Protein AF-A0A4Q8QS72-F1 (afdb_monomer)

Solvent-accessible surface area (backbone atoms only — not comparable to full-atom values): 4920 Å² total; per-residue (Å²): 142,76,86,80,66,87,57,66,40,36,26,41,40,96,92,42,48,28,30,19,80,42,82,30,35,43,40,26,30,60,33,54,91,76,73,40,74,41,81,33,96,62,43,84,48,80,45,58,85,80,64,42,45,79,44,54,69,69,57,47,49,50,50,53,54,48,48,44,64,70,46,72,71,69,73,72,93,76,81,90,131

Mean predicted aligned error: 8.55 Å

Secondary structure (DSSP, 8-state):
--------EEEEETTEEEEESBTTB--EEEETTTTEEEE-TTTTPPPPTTS-EEE-HHHHHHHHHHHHHHS----------

Radius of gyration: 15.89 Å; Cα contacts (8 Å, |Δi|>4): 118; chains: 1; bounding box: 43×28×45 Å

Sequence (81 aa):
MSNTENAMIFIENEGALFRGPARGVPQEVWSAREGRFVPYGQAGQIKPVDWGHTLSEDEAQAMMDAARAEMPSRPSSSEQI

Structure (mmCIF, N/CA/C/O backbone):
data_AF-A0A4Q8QS72-F1
#
_entry.id   AF-A0A4Q8QS72-F1
#
loop_
_atom_site.group_PDB
_atom_site.id
_atom_site.type_symbol
_atom_site.label_atom_id
_atom_site.label_alt_id
_atom_site.label_comp_id
_atom_site.label_asym_id
_atom_site.label_entity_id
_atom_site.label_seq_id
_atom_site.pdbx_PDB_ins_code
_atom_site.Cartn_x
_atom_site.Cartn_y
_atom_site.Cartn_z
_atom_site.occupancy
_atom_site.B_iso_or_equiv
_atom_site.auth_se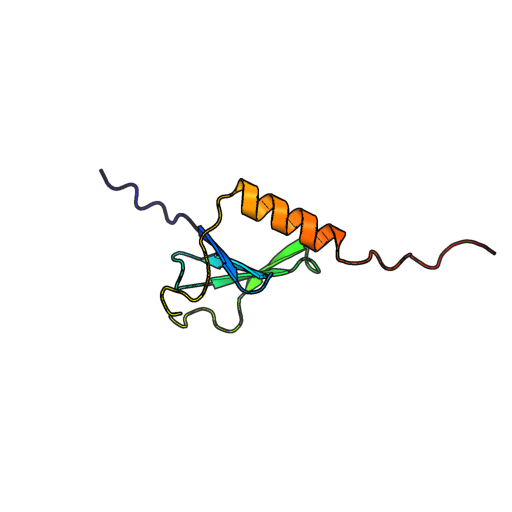q_id
_atom_site.auth_comp_id
_atom_site.auth_asym_id
_atom_site.auth_atom_id
_atom_site.pdbx_PDB_model_num
ATOM 1 N N . MET A 1 1 ? 14.716 18.249 -14.957 1.00 45.31 1 MET A N 1
ATOM 2 C CA . MET A 1 1 ? 13.364 17.900 -14.479 1.00 45.31 1 MET A CA 1
ATOM 3 C C . MET A 1 1 ? 13.373 16.438 -14.068 1.00 45.31 1 MET A C 1
ATOM 5 O O . MET A 1 1 ? 13.215 15.596 -14.935 1.00 45.31 1 MET A O 1
ATOM 9 N N . SER A 1 2 ? 13.604 16.144 -12.789 1.00 39.75 2 SER A N 1
ATOM 10 C CA . SER A 1 2 ? 13.334 14.826 -12.199 1.00 39.75 2 SER A CA 1
ATOM 11 C C . SER A 1 2 ? 13.141 15.039 -10.701 1.00 39.75 2 SER A C 1
ATOM 13 O O . SER A 1 2 ? 14.087 14.917 -9.929 1.00 39.75 2 SER A O 1
ATOM 15 N N . ASN A 1 3 ? 11.930 15.424 -10.296 1.00 42.03 3 ASN A N 1
ATOM 16 C CA . ASN A 1 3 ? 11.493 15.157 -8.932 1.00 42.03 3 ASN A CA 1
ATOM 17 C C . ASN A 1 3 ? 11.363 13.634 -8.840 1.00 42.03 3 ASN A C 1
ATOM 19 O O . ASN A 1 3 ? 10.303 13.073 -9.097 1.00 42.03 3 ASN A O 1
ATOM 23 N N . THR A 1 4 ? 12.468 12.949 -8.547 1.00 48.88 4 THR A N 1
ATOM 24 C CA . THR A 1 4 ? 12.433 11.582 -8.023 1.00 48.88 4 THR A CA 1
ATOM 25 C C . THR A 1 4 ? 11.970 11.694 -6.578 1.00 48.88 4 THR A C 1
ATOM 27 O O . THR A 1 4 ? 12.728 11.481 -5.636 1.00 48.88 4 THR A O 1
ATOM 30 N N . GLU A 1 5 ? 10.738 12.157 -6.391 1.00 52.59 5 GLU A N 1
ATOM 31 C CA . GLU A 1 5 ? 10.075 12.006 -5.114 1.00 52.59 5 GLU A CA 1
ATOM 32 C C . GLU A 1 5 ? 9.927 10.503 -4.923 1.00 52.59 5 GLU A C 1
ATOM 34 O O . GLU A 1 5 ? 9.452 9.794 -5.812 1.00 52.59 5 GLU A O 1
ATOM 39 N N . ASN A 1 6 ? 10.420 10.017 -3.787 1.00 57.34 6 ASN A N 1
ATOM 40 C CA . ASN A 1 6 ? 10.127 8.705 -3.225 1.00 57.34 6 ASN A CA 1
ATOM 41 C C . ASN A 1 6 ? 8.608 8.587 -2.997 1.00 57.34 6 ASN A C 1
ATOM 43 O O . ASN A 1 6 ? 8.151 8.520 -1.858 1.00 57.34 6 ASN A O 1
ATOM 47 N N . ALA A 1 7 ? 7.811 8.654 -4.061 1.00 66.31 7 ALA A N 1
ATOM 48 C CA . ALA A 1 7 ? 6.370 8.596 -4.004 1.00 66.31 7 ALA A CA 1
ATOM 49 C C . ALA A 1 7 ? 6.020 7.148 -3.691 1.00 66.31 7 ALA A C 1
ATOM 51 O O . ALA A 1 7 ? 6.009 6.279 -4.560 1.00 66.31 7 ALA A O 1
ATOM 52 N N . MET A 1 8 ? 5.839 6.889 -2.401 1.00 85.06 8 MET A N 1
ATOM 53 C CA . MET A 1 8 ? 5.267 5.657 -1.898 1.00 85.06 8 MET A CA 1
ATOM 54 C C . MET A 1 8 ? 3.920 5.478 -2.603 1.00 85.06 8 MET A C 1
ATOM 56 O O . MET A 1 8 ? 3.008 6.272 -2.395 1.00 85.06 8 MET A O 1
ATOM 60 N N . ILE A 1 9 ? 3.811 4.487 -3.480 1.00 92.00 9 ILE A N 1
ATOM 61 C CA . ILE A 1 9 ? 2.558 4.205 -4.173 1.00 92.00 9 ILE A CA 1
ATOM 62 C C . ILE A 1 9 ? 1.703 3.268 -3.330 1.00 92.00 9 ILE A C 1
ATOM 64 O O . ILE A 1 9 ? 2.236 2.436 -2.589 1.00 92.00 9 ILE A O 1
ATOM 68 N N . PHE A 1 10 ? 0.388 3.367 -3.490 1.00 94.69 10 PHE A N 1
ATOM 69 C CA . PHE A 1 10 ? -0.563 2.402 -2.957 1.00 94.69 10 PHE A CA 1
ATOM 70 C C . PHE A 1 10 ? -0.819 1.305 -3.985 1.00 94.69 10 PHE A C 1
ATOM 72 O O . PHE A 1 10 ? -0.887 1.566 -5.186 1.00 94.69 10 PHE A O 1
ATOM 79 N N . ILE A 1 11 ? -0.907 0.068 -3.516 1.00 94.69 11 ILE A N 1
ATOM 80 C CA . ILE A 1 11 ? -1.030 -1.124 -4.349 1.00 94.69 11 ILE A CA 1
ATOM 81 C C . ILE A 1 11 ? -2.131 -1.982 -3.745 1.00 94.69 11 ILE A C 1
ATOM 83 O O . ILE A 1 11 ? -2.017 -2.388 -2.595 1.00 94.69 11 ILE A O 1
ATOM 87 N N . GLU A 1 12 ? -3.170 -2.289 -4.500 1.00 94.88 12 GLU A N 1
ATOM 88 C CA . GLU A 1 12 ? -4.140 -3.304 -4.107 1.00 94.88 12 GLU A CA 1
ATOM 89 C C . GLU A 1 12 ? -3.721 -4.659 -4.675 1.00 94.88 12 GLU A C 1
ATOM 91 O O . GLU A 1 12 ? -3.281 -4.760 -5.827 1.00 94.88 12 GLU A O 1
ATOM 96 N N . ASN A 1 13 ? -3.825 -5.687 -3.836 1.00 93.94 13 ASN A N 1
ATOM 97 C CA . ASN A 1 13 ? -3.794 -7.074 -4.269 1.00 93.94 13 ASN A CA 1
ATOM 98 C C . ASN A 1 13 ? -4.715 -7.921 -3.381 1.00 93.94 13 ASN A C 1
ATOM 100 O O . ASN A 1 13 ? -4.533 -7.952 -2.163 1.00 93.94 13 ASN A O 1
ATOM 104 N N . GLU A 1 14 ? -5.638 -8.659 -3.999 1.00 91.50 14 GLU A N 1
ATOM 105 C CA . GLU A 1 14 ? -6.515 -9.644 -3.342 1.00 91.50 14 GLU A CA 1
ATOM 106 C C . GLU A 1 14 ? -7.283 -9.082 -2.127 1.00 91.50 14 GLU A C 1
ATOM 108 O O . GLU A 1 14 ? -7.438 -9.747 -1.102 1.00 91.50 14 GLU A O 1
ATOM 113 N N . GLY A 1 15 ? -7.752 -7.835 -2.217 1.00 90.00 15 GLY A N 1
ATOM 114 C CA . GLY A 1 15 ? -8.464 -7.132 -1.148 1.00 90.00 15 GLY A CA 1
ATOM 115 C C . GLY A 1 15 ? -7.560 -6.551 -0.057 1.00 90.00 15 GLY A C 1
ATOM 116 O O . GLY A 1 15 ? -8.057 -5.936 0.886 1.00 90.00 15 GLY A O 1
ATOM 117 N N . ALA A 1 16 ? -6.240 -6.714 -0.163 1.00 92.88 16 ALA A N 1
ATOM 118 C CA . ALA A 1 16 ? -5.273 -6.124 0.751 1.00 92.88 16 ALA A CA 1
ATOM 119 C C . ALA A 1 16 ? -4.615 -4.882 0.140 1.00 92.88 16 ALA A C 1
ATOM 121 O O . ALA A 1 16 ? -4.211 -4.862 -1.024 1.00 92.88 16 ALA A O 1
ATOM 122 N N . LEU A 1 17 ? -4.474 -3.847 0.966 1.00 95.38 17 LEU A N 1
ATOM 123 C CA . LEU A 1 17 ?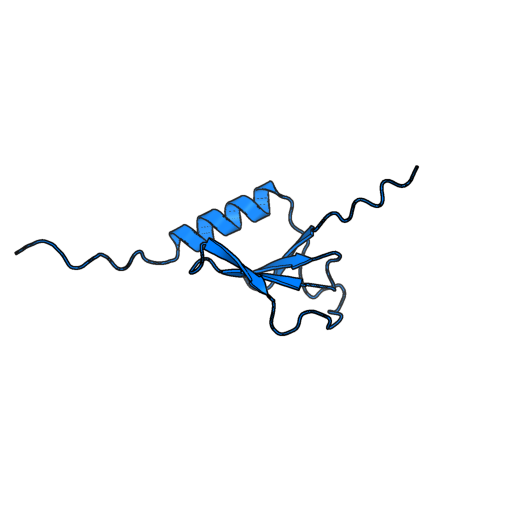 -3.825 -2.598 0.594 1.00 95.38 17 LEU A CA 1
ATOM 124 C C . LEU A 1 17 ? -2.355 -2.626 1.018 1.00 95.38 17 LEU A C 1
ATOM 126 O O . LEU A 1 17 ? -2.039 -2.689 2.203 1.00 95.38 17 LEU A O 1
ATOM 130 N N . PHE A 1 18 ? -1.453 -2.534 0.057 1.00 95.25 18 PHE A N 1
ATOM 131 C CA . PHE A 1 18 ? -0.010 -2.455 0.236 1.00 95.25 18 PHE A CA 1
ATOM 132 C C . PHE A 1 18 ? 0.507 -1.068 -0.140 1.00 95.25 18 PHE A C 1
ATOM 134 O O . PHE A 1 18 ? -0.156 -0.301 -0.837 1.00 95.25 18 PHE A O 1
ATOM 141 N N . ARG A 1 19 ? 1.727 -0.749 0.293 1.00 94.31 19 ARG A N 1
ATOM 142 C CA . ARG A 1 19 ? 2.461 0.424 -0.190 1.00 94.31 19 ARG A CA 1
ATOM 143 C C . ARG A 1 19 ? 3.949 0.149 -0.364 1.00 94.31 19 ARG A C 1
ATOM 145 O O . ARG A 1 19 ? 4.520 -0.703 0.323 1.00 94.31 19 ARG A O 1
ATOM 152 N N . GLY A 1 20 ? 4.585 0.866 -1.284 1.00 91.88 20 GLY A N 1
ATOM 153 C CA . GLY A 1 20 ? 6.013 0.711 -1.562 1.00 91.88 20 GLY A CA 1
ATOM 154 C C . GLY A 1 20 ? 6.536 1.660 -2.642 1.00 91.88 20 GLY A C 1
ATOM 155 O O . GLY A 1 20 ? 5.768 2.442 -3.194 1.00 91.88 20 GLY A O 1
ATOM 156 N N . PRO A 1 21 ? 7.841 1.604 -2.965 1.00 90.44 21 PRO A N 1
ATOM 157 C CA . PRO A 1 21 ? 8.452 2.457 -3.989 1.00 90.44 21 PRO A CA 1
ATOM 158 C C . PRO A 1 21 ? 8.011 2.113 -5.420 1.00 90.44 21 PRO A C 1
ATOM 160 O O . PRO A 1 21 ? 8.193 2.914 -6.331 1.00 90.44 21 PRO A O 1
ATOM 163 N N . ALA A 1 22 ? 7.483 0.908 -5.644 1.00 88.12 22 ALA A N 1
ATOM 164 C CA . ALA A 1 22 ? 7.015 0.452 -6.945 1.00 88.12 22 ALA A CA 1
ATOM 165 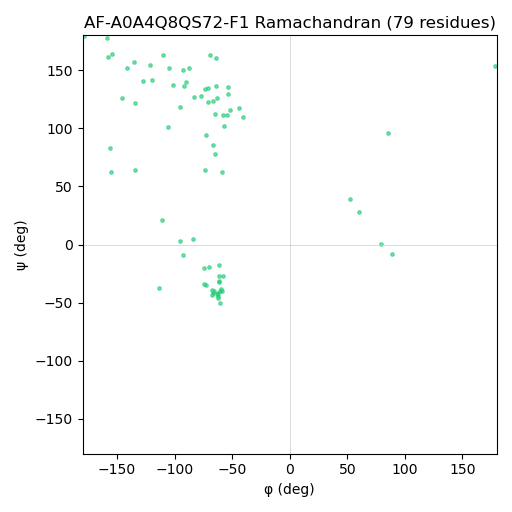C C . ALA A 1 22 ? 6.011 -0.693 -6.788 1.00 88.12 22 ALA A C 1
ATOM 167 O O . ALA A 1 22 ? 6.000 -1.387 -5.773 1.00 88.12 22 ALA A O 1
ATOM 168 N N . ARG A 1 23 ? 5.220 -0.946 -7.837 1.00 87.38 23 ARG A N 1
ATOM 169 C CA . ARG A 1 23 ? 4.135 -1.945 -7.830 1.00 87.38 23 ARG A CA 1
ATOM 170 C C . ARG A 1 23 ? 4.628 -3.360 -7.543 1.00 87.38 23 ARG A C 1
ATOM 172 O O . ARG A 1 23 ? 3.992 -4.110 -6.819 1.00 87.38 23 ARG A O 1
ATOM 179 N N . GLY A 1 24 ? 5.798 -3.692 -8.085 1.00 88.19 24 GLY A N 1
ATOM 180 C CA . GLY A 1 24 ? 6.463 -4.972 -7.856 1.00 88.19 24 GLY A CA 1
ATOM 181 C C . GLY A 1 24 ? 7.291 -5.024 -6.570 1.00 88.19 24 GLY A C 1
ATOM 182 O O . GLY A 1 24 ? 8.013 -5.990 -6.367 1.00 88.19 24 GLY A O 1
ATOM 183 N N . VAL A 1 25 ? 7.275 -3.987 -5.729 1.00 90.31 25 VAL A N 1
ATOM 1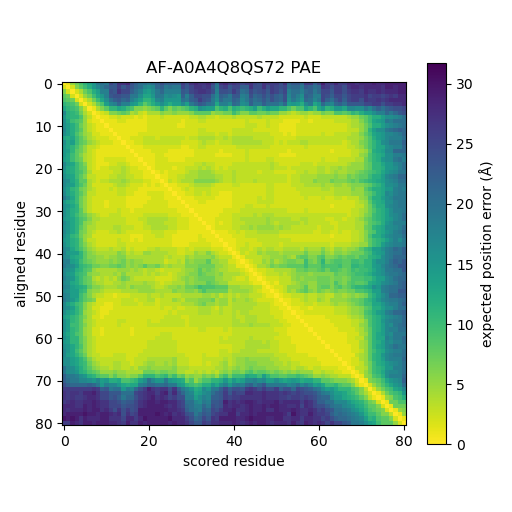84 C CA . VAL A 1 25 ? 8.135 -3.901 -4.540 1.00 90.31 25 VAL A CA 1
ATOM 185 C C . VAL A 1 25 ? 7.314 -3.429 -3.331 1.00 90.31 25 VAL A C 1
ATOM 187 O O . VAL A 1 25 ? 7.566 -2.344 -2.803 1.00 90.31 25 VAL A O 1
ATOM 190 N N . PRO A 1 26 ? 6.312 -4.207 -2.877 1.00 92.50 26 PRO A N 1
ATOM 191 C CA . PRO A 1 26 ? 5.567 -3.879 -1.664 1.00 92.50 26 PRO A CA 1
ATOM 192 C C . PRO A 1 26 ? 6.492 -3.932 -0.439 1.00 92.50 26 PRO A C 1
ATOM 194 O O . PRO A 1 26 ? 7.296 -4.855 -0.290 1.00 92.50 26 PRO A O 1
ATOM 197 N N . GLN A 1 27 ? 6.381 -2.939 0.441 1.00 93.62 27 GLN A N 1
ATOM 198 C CA . GLN A 1 27 ? 7.172 -2.836 1.677 1.00 93.62 27 GLN A CA 1
ATOM 199 C C . GLN A 1 27 ? 6.297 -2.989 2.919 1.00 93.62 27 GLN A C 1
ATOM 201 O O . GLN A 1 27 ? 6.697 -3.611 3.902 1.00 93.62 27 GLN A O 1
ATOM 206 N N . GLU A 1 28 ? 5.081 -2.452 2.869 1.00 95.25 28 GLU A N 1
ATOM 207 C CA . GLU A 1 28 ? 4.144 -2.462 3.987 1.00 95.25 28 GLU A CA 1
ATOM 208 C C . GLU A 1 28 ? 2.741 -2.837 3.514 1.00 95.25 28 GLU A C 1
ATOM 210 O O . GLU A 1 28 ? 2.399 -2.662 2.344 1.00 95.25 28 GLU A O 1
ATOM 215 N N . VAL A 1 29 ? 1.929 -3.338 4.441 1.00 95.06 29 VAL A N 1
ATOM 216 C CA . VAL A 1 29 ? 0.529 -3.719 4.237 1.00 95.06 29 VAL A CA 1
ATOM 217 C C . VAL A 1 29 ? -0.347 -3.036 5.283 1.00 95.06 29 VAL A C 1
ATOM 219 O O . VAL A 1 29 ? 0.051 -2.899 6.440 1.00 95.06 29 VAL A O 1
ATOM 222 N N . TRP A 1 30 ? -1.527 -2.569 4.891 1.00 94.62 30 TRP A N 1
ATOM 223 C CA . TRP A 1 30 ? -2.506 -1.982 5.791 1.00 94.62 30 TRP A CA 1
ATOM 224 C C . TRP A 1 30 ? -3.049 -3.048 6.739 1.00 94.62 30 TRP A C 1
ATOM 226 O O . TRP A 1 30 ? -3.602 -4.062 6.316 1.00 94.62 30 TRP A O 1
ATOM 236 N N . SER A 1 31 ? -2.920 -2.800 8.038 1.00 93.50 31 SER A N 1
ATOM 237 C CA . SER A 1 31 ? -3.565 -3.592 9.074 1.00 93.50 31 SER A CA 1
ATOM 238 C C . 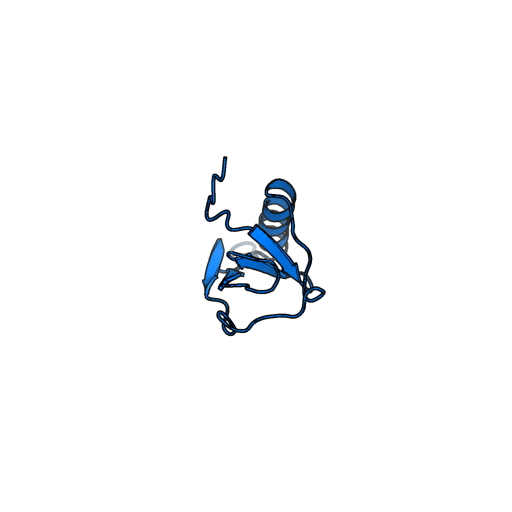SER A 1 31 ? -4.725 -2.786 9.633 1.00 93.50 31 SER A C 1
ATOM 240 O O . SER A 1 31 ? -4.530 -1.913 10.478 1.00 93.50 31 SER A O 1
ATOM 242 N N . ALA A 1 32 ? -5.949 -3.106 9.210 1.00 90.00 32 ALA A N 1
ATOM 243 C CA . ALA A 1 32 ? -7.148 -2.490 9.779 1.00 90.00 32 ALA A CA 1
ATOM 244 C C . ALA A 1 32 ? -7.246 -2.712 11.303 1.00 90.00 32 ALA A C 1
ATOM 246 O O . ALA A 1 32 ? -7.765 -1.860 12.019 1.00 90.00 32 ALA A O 1
ATOM 247 N N . ARG A 1 33 ? -6.650 -3.801 11.816 1.00 88.44 33 ARG A N 1
ATOM 248 C CA . ARG A 1 33 ? -6.597 -4.117 13.251 1.00 88.44 33 ARG A CA 1
ATOM 249 C C . ARG A 1 33 ? -5.728 -3.131 14.020 1.00 88.44 33 ARG A C 1
ATOM 251 O O . ARG A 1 33 ? -6.049 -2.793 15.154 1.00 88.44 33 ARG A O 1
ATOM 258 N N . GLU A 1 34 ? -4.607 -2.727 13.433 1.00 89.31 34 GLU A N 1
ATOM 259 C CA . GLU A 1 34 ? -3.698 -1.753 14.041 1.00 89.31 34 GLU A CA 1
ATOM 260 C C . GLU A 1 34 ? -4.002 -0.313 13.609 1.00 89.31 34 GLU A C 1
ATOM 262 O O . GLU A 1 34 ? -3.418 0.619 14.156 1.00 89.31 34 GLU A O 1
ATOM 267 N N . GLY A 1 35 ? -4.894 -0.122 12.630 1.00 90.88 35 GLY A N 1
ATOM 268 C CA . GLY A 1 35 ? -5.207 1.181 12.044 1.00 90.88 35 GLY A CA 1
ATOM 269 C C . GLY A 1 35 ? -3.995 1.851 11.395 1.00 90.88 35 GLY A C 1
ATOM 270 O O . GLY A 1 35 ? -3.904 3.077 11.389 1.00 90.88 35 GLY A O 1
ATOM 271 N N . ARG A 1 36 ? -3.027 1.059 10.920 1.00 94.12 36 ARG A N 1
ATOM 272 C CA . ARG A 1 36 ? -1.778 1.544 10.323 1.00 94.12 36 ARG A CA 1
ATOM 273 C C . ARG A 1 36 ? -1.190 0.534 9.347 1.00 94.12 36 ARG A C 1
ATOM 275 O O . ARG A 1 36 ? -1.509 -0.654 9.384 1.00 94.12 36 ARG A O 1
ATOM 282 N N . PHE A 1 37 ? -0.266 1.008 8.522 1.00 93.69 37 PHE A N 1
ATOM 283 C CA . PHE A 1 37 ? 0.604 0.148 7.731 1.00 93.69 37 PHE A CA 1
ATOM 284 C C . PHE A 1 37 ? 1.627 -0.551 8.631 1.00 93.69 37 PHE A C 1
ATOM 286 O O . PHE A 1 37 ? 2.230 0.072 9.506 1.00 93.69 37 PHE A O 1
ATOM 293 N N . VAL A 1 38 ? 1.797 -1.851 8.416 1.00 95.25 38 VAL A N 1
ATOM 294 C CA . VAL A 1 38 ? 2.760 -2.703 9.115 1.00 95.25 38 VAL A CA 1
ATOM 295 C C . VAL A 1 38 ? 3.719 -3.336 8.105 1.00 95.25 38 VAL A C 1
ATOM 297 O O . VAL A 1 38 ? 3.346 -3.493 6.938 1.00 95.25 38 VAL A O 1
ATOM 300 N N . PRO A 1 39 ? 4.945 -3.716 8.512 1.00 94.56 39 PRO A N 1
ATOM 301 C CA . PRO A 1 39 ? 5.901 -4.353 7.614 1.00 94.56 39 PRO A CA 1
ATOM 302 C C . PRO A 1 39 ? 5.301 -5.576 6.919 1.00 94.56 39 PRO A C 1
ATOM 304 O O . PRO A 1 39 ? 4.740 -6.465 7.564 1.00 94.56 39 PRO A O 1
ATOM 307 N N . TYR A 1 40 ? 5.432 -5.633 5.597 1.00 92.12 40 TYR A N 1
ATOM 308 C CA . TYR A 1 40 ? 4.998 -6.791 4.833 1.00 92.12 40 TYR A CA 1
ATOM 309 C C . TYR A 1 40 ? 6.030 -7.913 4.982 1.00 92.12 40 TYR A C 1
ATOM 311 O O . TYR A 1 40 ? 7.216 -7.714 4.735 1.00 92.12 40 TYR A O 1
ATOM 319 N N . GLY A 1 41 ? 5.597 -9.118 5.358 1.00 89.25 41 GLY A N 1
ATOM 320 C CA . GLY A 1 41 ? 6.512 -10.235 5.634 1.00 89.25 41 GLY A CA 1
ATOM 321 C C . GLY A 1 41 ? 7.368 -10.684 4.441 1.00 89.25 41 GLY A C 1
ATOM 322 O O . GLY A 1 41 ? 8.377 -11.352 4.639 1.00 89.25 41 GLY A O 1
ATOM 323 N N . GLN A 1 42 ? 6.990 -10.314 3.212 1.00 87.06 42 GLN A N 1
ATOM 324 C CA . GLN A 1 42 ? 7.767 -10.581 1.994 1.00 87.06 42 GLN A CA 1
ATOM 325 C C . GLN A 1 42 ? 8.357 -9.294 1.389 1.00 87.06 42 GLN A C 1
ATOM 327 O O . GLN A 1 42 ? 8.685 -9.262 0.201 1.00 87.06 42 GLN A O 1
ATOM 332 N N . ALA A 1 43 ? 8.486 -8.230 2.190 1.00 84.50 43 ALA A N 1
ATOM 333 C CA . ALA A 1 43 ? 9.167 -7.006 1.788 1.00 84.50 43 ALA A CA 1
ATOM 334 C C . ALA A 1 43 ? 10.582 -7.318 1.272 1.00 84.50 43 ALA A C 1
ATOM 336 O O . ALA A 1 43 ? 11.313 -8.126 1.847 1.00 84.50 43 ALA A O 1
ATOM 337 N N . GLY A 1 44 ? 10.955 -6.698 0.151 1.00 78.81 44 GLY A N 1
ATOM 338 C CA . GLY A 1 44 ? 12.228 -6.950 -0.534 1.00 78.81 44 GLY A CA 1
ATOM 339 C C . GLY A 1 44 ? 12.198 -8.080 -1.569 1.00 78.81 44 GLY A C 1
ATOM 340 O O . GLY A 1 44 ? 13.150 -8.210 -2.336 1.00 78.81 44 GLY A O 1
ATOM 341 N N . GLN A 1 45 ? 11.112 -8.855 -1.665 1.00 86.88 45 GLN A N 1
ATOM 342 C CA . GLN A 1 45 ? 10.898 -9.740 -2.810 1.00 86.88 45 GLN A CA 1
ATOM 343 C C . GLN A 1 45 ? 10.278 -8.967 -3.972 1.00 86.88 45 GLN A C 1
ATOM 345 O O . GLN A 1 45 ? 9.229 -8.341 -3.823 1.00 86.88 45 GLN A O 1
ATOM 350 N N . ILE A 1 46 ? 10.908 -9.051 -5.145 1.00 87.56 46 ILE A N 1
ATOM 351 C CA . ILE A 1 46 ? 10.352 -8.483 -6.373 1.00 87.56 46 ILE A CA 1
ATOM 352 C C . ILE A 1 46 ? 9.156 -9.336 -6.803 1.00 87.56 46 ILE A C 1
ATOM 354 O O . ILE A 1 46 ? 9.274 -10.545 -7.007 1.00 87.56 46 ILE A O 1
ATOM 358 N N . LYS A 1 47 ? 8.002 -8.692 -6.931 1.00 89.38 47 LYS A N 1
ATOM 359 C CA . LYS A 1 47 ? 6.757 -9.262 -7.431 1.00 89.38 47 LYS A CA 1
ATOM 360 C C . LYS A 1 47 ? 6.626 -9.035 -8.936 1.00 89.38 47 LYS A C 1
ATOM 362 O O . LYS A 1 47 ? 7.165 -8.051 -9.456 1.00 89.38 47 LYS A O 1
ATOM 367 N N . PRO A 1 48 ? 5.935 -9.941 -9.647 1.00 89.00 48 PRO A N 1
ATOM 368 C CA . PRO A 1 48 ? 5.701 -9.768 -11.067 1.00 89.00 48 PRO A CA 1
ATOM 369 C C . PRO A 1 48 ? 4.834 -8.530 -11.326 1.00 89.00 48 PRO A C 1
ATOM 371 O O . PRO A 1 48 ? 4.170 -7.989 -10.440 1.00 89.00 48 PRO A O 1
ATOM 374 N N . VAL A 1 49 ? 4.895 -8.040 -12.560 1.00 79.94 49 VAL A N 1
ATOM 375 C CA . VAL A 1 49 ? 4.286 -6.769 -12.969 1.00 79.94 49 VAL A CA 1
ATOM 376 C C . VAL A 1 49 ? 2.765 -6.759 -12.793 1.00 79.94 49 VAL A C 1
ATOM 378 O O . VAL A 1 49 ? 2.194 -5.695 -12.593 1.00 79.94 49 VAL A O 1
ATOM 381 N N . ASP A 1 50 ? 2.126 -7.917 -12.847 1.00 87.69 50 ASP A N 1
ATOM 382 C CA . ASP A 1 50 ? 0.689 -8.170 -12.733 1.00 87.69 50 ASP A CA 1
ATOM 383 C C . ASP A 1 50 ? 0.240 -8.544 -11.312 1.00 87.69 50 ASP A C 1
ATOM 385 O O . ASP A 1 50 ? -0.938 -8.808 -11.104 1.00 87.69 50 ASP A O 1
ATOM 389 N N . TRP A 1 51 ? 1.154 -8.546 -10.334 1.00 89.88 51 TRP A N 1
ATOM 390 C CA . TRP A 1 51 ? 0.859 -8.985 -8.968 1.00 89.88 51 TRP A CA 1
ATOM 391 C C . TRP A 1 51 ? -0.211 -8.153 -8.263 1.00 89.88 51 TRP A C 1
ATOM 393 O O . TRP A 1 51 ? -0.915 -8.669 -7.418 1.00 89.88 51 TRP A O 1
ATOM 403 N N . GLY A 1 52 ? -0.316 -6.870 -8.576 1.00 90.62 52 GLY A N 1
ATOM 404 C CA . GLY A 1 52 ? -1.302 -5.982 -7.982 1.00 90.62 52 GLY A CA 1
ATOM 405 C C . GLY A 1 52 ? -1.516 -4.777 -8.874 1.00 90.62 52 GLY A C 1
ATOM 406 O O . GLY A 1 52 ? -0.840 -4.623 -9.899 1.00 90.62 52 GLY A O 1
ATOM 407 N N . HIS A 1 53 ? -2.432 -3.904 -8.482 1.00 92.19 53 HIS A N 1
ATOM 408 C CA . HIS A 1 53 ? -2.734 -2.689 -9.223 1.00 92.19 53 HIS A CA 1
ATOM 409 C C . HIS A 1 53 ? -2.468 -1.445 -8.385 1.00 92.19 53 HIS A C 1
ATOM 411 O O . HIS A 1 53 ? -2.680 -1.426 -7.178 1.00 92.19 53 HIS A O 1
ATOM 417 N N . THR A 1 54 ? -1.941 -0.406 -9.031 1.00 92.75 54 THR A N 1
ATOM 418 C CA . THR A 1 54 ? -1.676 0.866 -8.360 1.00 92.75 54 THR A CA 1
ATOM 419 C C . THR A 1 54 ? -2.993 1.585 -8.115 1.00 92.75 54 THR A C 1
ATOM 421 O O . THR A 1 54 ? -3.792 1.705 -9.042 1.00 92.75 54 THR A O 1
ATOM 424 N N . LEU A 1 55 ? -3.174 2.094 -6.903 1.00 92.88 55 LEU A N 1
ATOM 425 C CA . LEU A 1 55 ? -4.306 2.931 -6.531 1.00 92.88 55 LEU A CA 1
ATOM 426 C C . LEU A 1 55 ? -3.898 4.396 -6.424 1.00 92.88 55 LEU A C 1
ATOM 428 O O . LEU A 1 55 ? -2.751 4.720 -6.095 1.00 92.88 55 LEU A O 1
ATOM 432 N N . SER A 1 56 ? -4.864 5.277 -6.667 1.00 92.94 56 SER A N 1
ATOM 433 C CA . SER A 1 56 ? -4.784 6.667 -6.225 1.00 92.94 56 SER A CA 1
ATOM 434 C C . SER A 1 56 ? -4.889 6.769 -4.697 1.00 92.94 56 SER A C 1
ATOM 436 O O . SER A 1 56 ? -5.312 5.832 -4.018 1.00 92.94 56 SER A O 1
ATOM 438 N N . GLU A 1 57 ? -4.495 7.914 -4.139 1.00 90.00 57 GLU A N 1
ATOM 439 C CA . GLU A 1 57 ? -4.603 8.162 -2.695 1.00 90.00 57 GLU A CA 1
ATOM 440 C C . GLU A 1 57 ? -6.061 8.094 -2.211 1.00 90.00 57 GLU A C 1
ATOM 442 O O . GLU A 1 57 ? -6.329 7.476 -1.183 1.00 90.00 57 GLU A O 1
ATOM 447 N N . ASP A 1 58 ? -7.006 8.630 -2.991 1.00 93.50 58 ASP A N 1
ATOM 448 C CA . ASP A 1 58 ? -8.439 8.604 -2.670 1.00 93.50 58 ASP A CA 1
ATOM 449 C C . ASP A 1 58 ? -8.997 7.171 -2.625 1.00 93.50 58 ASP A C 1
ATOM 451 O O . ASP A 1 58 ? -9.741 6.810 -1.710 1.00 93.50 58 ASP A O 1
ATOM 455 N N . GLU A 1 59 ? -8.611 6.320 -3.581 1.00 93.88 59 GLU A N 1
ATOM 456 C CA . GLU A 1 59 ? -9.007 4.905 -3.597 1.00 93.88 59 GLU A CA 1
ATOM 457 C C . GLU A 1 59 ? -8.390 4.134 -2.426 1.00 93.88 59 GLU A C 1
ATOM 459 O O . GLU A 1 59 ? -9.069 3.345 -1.766 1.00 93.88 59 GLU A O 1
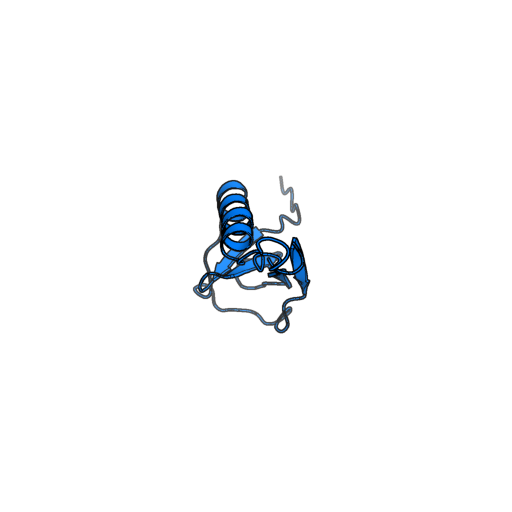ATOM 464 N N . ALA A 1 60 ? -7.114 4.390 -2.125 1.00 93.31 60 ALA A N 1
ATOM 465 C CA . ALA A 1 60 ? -6.443 3.793 -0.978 1.00 93.31 60 ALA A CA 1
ATOM 466 C C . ALA A 1 60 ? -7.113 4.207 0.341 1.00 93.31 60 ALA A C 1
ATOM 468 O O . ALA A 1 60 ? -7.324 3.363 1.213 1.00 93.31 60 ALA A O 1
ATOM 469 N N . GLN A 1 61 ? -7.496 5.479 0.479 1.00 92.50 61 GLN A N 1
ATOM 470 C CA . GLN A 1 61 ? -8.226 5.987 1.638 1.00 9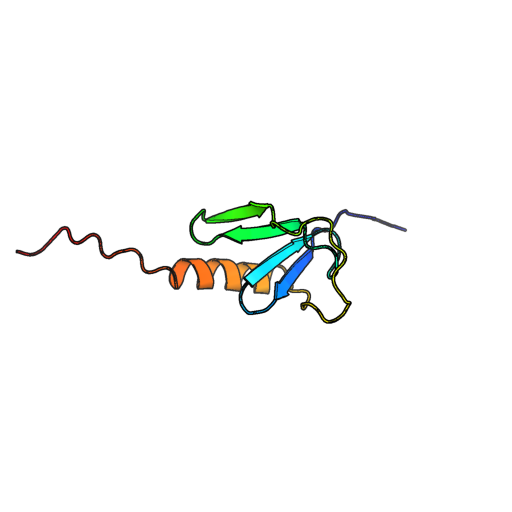2.50 61 GLN A CA 1
ATOM 471 C C . GLN A 1 61 ? -9.589 5.302 1.781 1.00 92.50 61 GLN A C 1
ATOM 473 O O . GLN A 1 61 ? -9.914 4.810 2.864 1.00 92.50 61 GLN A O 1
ATOM 478 N N . ALA A 1 62 ? -10.340 5.167 0.685 1.00 93.12 62 ALA A N 1
ATOM 479 C CA . ALA A 1 62 ? -11.611 4.450 0.685 1.00 93.12 62 ALA A CA 1
ATOM 480 C C . ALA A 1 62 ? -11.453 2.985 1.133 1.00 93.12 62 ALA A C 1
ATOM 482 O O . ALA A 1 62 ? -12.264 2.494 1.919 1.00 93.12 62 ALA A O 1
ATOM 483 N N . MET A 1 63 ? -10.388 2.297 0.705 1.00 92.62 63 MET A N 1
ATOM 484 C CA . MET A 1 63 ? -10.080 0.940 1.171 1.00 92.62 63 MET A CA 1
ATOM 485 C C . MET A 1 63 ? -9.715 0.886 2.655 1.00 92.62 63 MET A C 1
ATOM 487 O O . MET A 1 63 ? -10.131 -0.039 3.350 1.00 92.62 63 MET A O 1
ATOM 491 N N . MET A 1 64 ? -8.944 1.854 3.160 1.00 92.50 64 MET A N 1
ATOM 492 C CA . MET A 1 64 ? -8.591 1.920 4.582 1.00 92.50 64 MET A CA 1
ATOM 493 C C . MET A 1 64 ? -9.837 2.094 5.456 1.00 92.50 64 MET A C 1
ATOM 495 O O . MET A 1 64 ? -9.978 1.399 6.468 1.00 92.50 64 MET A O 1
ATOM 499 N N . ASP A 1 65 ? -10.748 2.978 5.046 1.00 90.56 65 ASP A N 1
ATOM 500 C CA . ASP A 1 65 ? -12.011 3.222 5.740 1.00 90.56 65 ASP A CA 1
ATOM 501 C C . ASP A 1 65 ? -12.953 2.015 5.654 1.00 90.56 65 ASP A C 1
ATOM 503 O O . ASP A 1 65 ? -13.510 1.604 6.676 1.00 90.56 65 ASP A O 1
ATOM 507 N N . ALA A 1 66 ? -13.069 1.391 4.476 1.00 87.94 66 ALA A N 1
ATOM 508 C CA . ALA A 1 66 ? -13.852 0.172 4.281 1.00 87.94 66 ALA A CA 1
ATOM 509 C C . ALA A 1 66 ? -13.321 -0.983 5.143 1.00 87.94 66 ALA A C 1
ATOM 511 O O . ALA A 1 66 ? -14.073 -1.557 5.926 1.00 87.94 66 ALA A O 1
ATOM 512 N N . ALA A 1 67 ? -12.013 -1.252 5.105 1.00 86.75 67 ALA A N 1
ATOM 513 C CA . ALA A 1 67 ? -11.393 -2.313 5.895 1.00 86.75 67 ALA A CA 1
ATOM 514 C C . ALA A 1 67 ? -11.553 -2.084 7.408 1.00 86.75 67 ALA A C 1
ATOM 516 O O . ALA A 1 67 ? -11.674 -3.039 8.176 1.00 86.75 67 ALA A O 1
ATOM 517 N N . ARG A 1 68 ? -11.578 -0.821 7.861 1.00 83.12 68 ARG A N 1
ATOM 518 C CA . ARG A 1 68 ? -11.841 -0.474 9.266 1.00 83.12 68 ARG A CA 1
ATOM 519 C C . ARG A 1 68 ? -13.309 -0.670 9.650 1.00 83.12 68 ARG A C 1
ATOM 521 O O . ARG A 1 68 ? -13.576 -1.047 10.787 1.00 83.12 68 ARG A O 1
ATOM 528 N N . ALA A 1 69 ? -14.239 -0.411 8.734 1.00 81.56 69 ALA A N 1
ATOM 529 C CA . ALA A 1 69 ? -15.672 -0.620 8.941 1.00 81.56 69 ALA A CA 1
ATOM 530 C C . ALA A 1 69 ? -16.067 -2.108 8.898 1.00 81.56 69 ALA A C 1
ATOM 532 O O . ALA A 1 69 ? -16.957 -2.524 9.637 1.00 81.56 69 ALA A O 1
ATOM 533 N N . GLU A 1 70 ? -15.393 -2.906 8.065 1.00 71.69 70 GLU A N 1
ATOM 534 C CA . GLU A 1 70 ? -15.605 -4.353 7.947 1.00 71.69 70 GLU A CA 1
ATOM 535 C C . GLU A 1 70 ? -15.037 -5.146 9.119 1.00 71.69 70 GLU A C 1
ATOM 537 O O . GLU A 1 70 ? -15.479 -6.270 9.362 1.00 71.69 70 GLU A O 1
ATOM 542 N N . MET A 1 71 ? -14.097 -4.582 9.888 1.00 64.25 71 MET A N 1
ATOM 543 C CA . MET A 1 71 ? -13.800 -5.144 11.196 1.00 64.25 71 MET A CA 1
ATOM 544 C C . MET A 1 71 ? -15.047 -4.972 12.048 1.00 64.25 71 MET A C 1
ATOM 546 O O . MET A 1 71 ? -15.373 -3.832 12.392 1.00 64.25 71 MET A O 1
ATOM 550 N N . PRO A 1 72 ? -15.742 -6.064 12.433 1.00 58.75 72 PRO A N 1
ATOM 551 C CA . PRO A 1 72 ? -16.754 -5.931 13.446 1.00 58.75 72 PRO A CA 1
ATOM 552 C C . PRO A 1 72 ? -15.995 -5.373 14.639 1.00 58.75 72 PRO A C 1
ATOM 554 O O . PRO A 1 72 ? -15.158 -6.052 15.244 1.00 58.75 72 PRO A O 1
ATOM 557 N N . SER A 1 73 ? -16.284 -4.116 14.982 1.00 52.19 73 SER A N 1
ATOM 558 C CA . SER A 1 73 ? -16.288 -3.729 16.379 1.00 52.19 73 SER A CA 1
ATOM 559 C C . SER A 1 73 ? -16.951 -4.919 17.037 1.00 52.19 73 SER A C 1
ATOM 561 O O . SER A 1 73 ? -18.116 -5.185 16.731 1.00 52.19 73 SER A O 1
ATOM 563 N N . ARG A 1 74 ? -16.201 -5.733 17.802 1.00 49.66 74 ARG A N 1
ATOM 564 C CA . ARG A 1 74 ? -16.849 -6.682 18.706 1.00 49.66 74 ARG A CA 1
ATOM 565 C C . ARG A 1 74 ? -17.937 -5.817 19.320 1.00 49.66 74 ARG A C 1
ATOM 567 O O . ARG A 1 74 ? -17.553 -4.782 19.880 1.00 49.66 74 ARG A O 1
ATOM 574 N N . PRO A 1 75 ? -19.241 -6.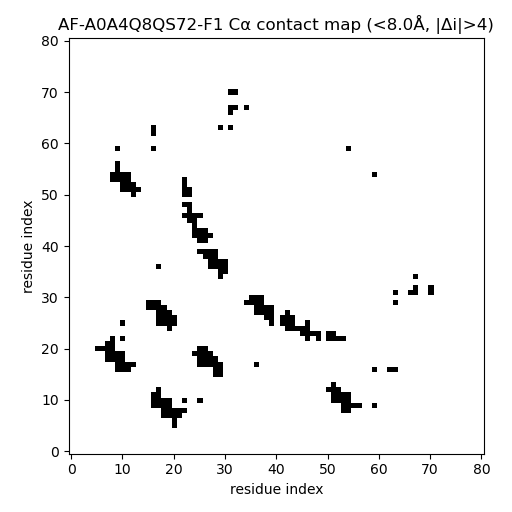105 19.141 1.00 53.72 75 PRO A N 1
ATOM 575 C CA . PRO A 1 75 ? -20.191 -5.442 19.998 1.00 53.72 75 PRO A CA 1
ATOM 576 C C . PRO A 1 75 ? -19.626 -5.739 21.378 1.00 53.72 75 PRO A C 1
ATOM 578 O O . PRO A 1 75 ? -19.382 -6.903 21.715 1.00 53.72 75 PRO A O 1
ATOM 581 N N . SER A 1 76 ? -19.207 -4.694 22.091 1.00 45.06 76 SER A N 1
ATOM 582 C CA . SER A 1 76 ? -18.904 -4.853 23.493 1.00 45.06 76 SER A CA 1
ATOM 583 C C . SER A 1 76 ? -20.218 -5.384 24.031 1.00 45.06 76 SER A C 1
ATOM 585 O O . SER A 1 76 ? -21.195 -4.643 24.078 1.00 45.06 76 SER A O 1
ATOM 587 N N . SER A 1 77 ? -20.297 -6.695 24.276 1.00 50.72 77 SER A N 1
ATOM 588 C CA . SER A 1 77 ? -21.382 -7.313 25.025 1.00 50.72 77 SER A CA 1
ATOM 589 C C . SER A 1 77 ? -21.267 -6.747 26.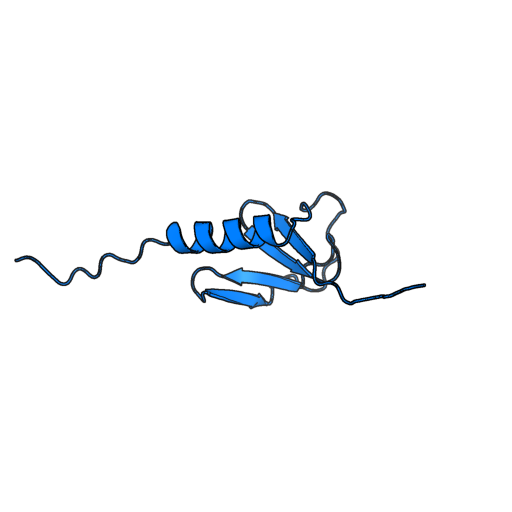431 1.00 50.72 77 SER A C 1
ATOM 591 O O . SER A 1 77 ? -20.646 -7.313 27.324 1.00 50.72 77 SER A O 1
ATOM 593 N N . SER A 1 78 ? -21.737 -5.522 26.564 1.00 55.34 78 SER A N 1
ATOM 594 C CA . SER A 1 78 ? -21.820 -4.715 27.763 1.00 55.34 78 SER A CA 1
ATOM 595 C C . SER A 1 78 ? -22.947 -3.730 27.487 1.00 55.34 78 SER A C 1
ATOM 597 O O . SER A 1 78 ? -22.692 -2.558 27.257 1.00 55.34 78 SER A O 1
ATOM 599 N N . GLU A 1 79 ? -24.160 -4.253 27.293 1.00 56.03 79 GLU A N 1
ATOM 600 C CA . GLU A 1 79 ? -25.339 -3.881 28.085 1.00 56.03 79 GLU A CA 1
ATOM 601 C C . GLU A 1 79 ? -26.585 -4.637 27.580 1.00 56.03 79 GLU A C 1
ATOM 603 O O . GLU A 1 79 ? -26.694 -4.933 26.391 1.00 56.03 79 GLU A O 1
ATOM 608 N N . GLN A 1 80 ? -27.544 -4.819 28.495 1.00 49.94 80 GLN A N 1
ATOM 609 C CA . GLN A 1 80 ? -28.901 -5.381 28.372 1.00 49.94 80 GLN A CA 1
ATOM 610 C C . GLN A 1 80 ? -28.920 -6.914 28.496 1.00 49.94 80 GLN A C 1
ATOM 612 O O . GLN A 1 80 ? -28.658 -7.620 27.530 1.00 49.94 80 GLN A O 1
ATOM 617 N N . ILE A 1 81 ? -29.187 -7.522 29.658 1.00 54.50 81 ILE A N 1
ATOM 618 C CA . ILE A 1 81 ? -30.046 -7.180 30.814 1.00 54.50 81 ILE A CA 1
ATOM 619 C C . ILE A 1 81 ? -29.630 -8.032 32.020 1.00 54.50 81 ILE A C 1
ATOM 621 O O . ILE A 1 81 ? -29.173 -9.174 31.787 1.00 54.50 81 ILE A O 1
#

Foldseek 3Di:
DDPPPLPFWWWDAPLWIFTGSDNQATQWTDDLVVLDTDGDPCGPGGHDPVRTDTDDPVVSVVSSVVSNVVPPPPPPPPDDD

Nearest PDB structures (foldseek):
  8wk0-assembly1_N  TM=4.169E-01  e=1.506E+00  Paenibacillus sp. 453mf
  2jr6-assembly1_A  TM=3.450E-01  e=1.333E+00  Neisseria meningitidis Z2491
  2pk7-assembly1_A  TM=3.153E-01  e=1.254E+00  Pseudomonas protegens Pf-5
  2pk7-assembly1_B  TM=3.140E-01  e=1.702E+00  Pseudomonas protegens Pf-5

pLDDT: mean 81.98, std 16.63, range [39.75, 95.38]